Protein AF-A0A8T7HK46-F1 (afdb_monomer_lite)

Foldseek 3Di:
DVLVVVLVVLVVVLVVLVVVLVVLVPDDDDDPVSVVVSVVSNVVSVVSSVVSVVVNVVSVVVVPD

Radius of gyration: 15.43 Å; chains: 1; bounding box: 35×17×43 Å

Secondary structure (DSSP, 8-state):
-HHHHHHHHHHHHHHHHHHHHHHHHHS---SHHHHHHHHHHHHHHHHHHHHHHHHHHHHHHTT--

Sequence (65 aa):
MKKETEVREVIEKIDVLSEIYSDLGARSYSTKEQRDMAKLKMELIKKEMLLLTYMVNSKVDSFVP

pLDDT: mean 88.59, std 14.47, range [43.47, 98.38]

Structure (mmCIF, N/CA/C/O backbone):
data_AF-A0A8T7HK46-F1
#
_entry.id   AF-A0A8T7HK46-F1
#
loop_
_atom_site.group_PDB
_atom_site.id
_atom_site.type_symbol
_atom_site.label_atom_id
_atom_site.label_alt_id
_atom_site.label_comp_id
_atom_site.label_asym_id
_atom_site.label_entity_id
_atom_site.label_seq_id
_atom_site.pdbx_PDB_ins_code
_atom_site.Cartn_x
_atom_site.Cartn_y
_atom_site.Cartn_z
_atom_site.occupancy
_atom_site.B_iso_or_equiv
_atom_site.auth_seq_id
_a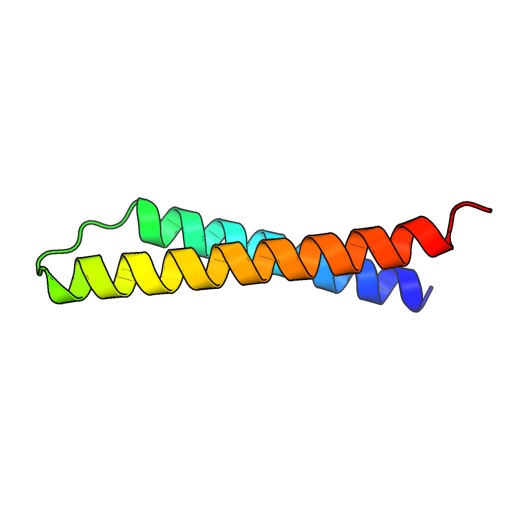tom_site.auth_comp_id
_atom_site.auth_asym_id
_atom_site.auth_atom_id
_atom_site.pdbx_PDB_model_num
ATOM 1 N N . MET A 1 1 ? 14.744 -9.898 -23.907 1.00 63.00 1 MET A N 1
ATOM 2 C CA . MET A 1 1 ? 14.116 -11.096 -23.310 1.00 63.00 1 MET A CA 1
ATOM 3 C C . MET A 1 1 ? 14.278 -11.177 -21.790 1.00 63.00 1 MET A C 1
ATOM 5 O O . MET A 1 1 ? 13.332 -10.810 -21.121 1.00 63.00 1 MET A O 1
ATOM 9 N N . LYS A 1 2 ? 15.427 -11.557 -21.192 1.00 69.19 2 LYS A N 1
ATOM 10 C CA . LYS A 1 2 ? 15.516 -11.736 -19.714 1.00 69.19 2 LYS A CA 1
ATOM 11 C C . LYS A 1 2 ? 15.212 -10.467 -18.885 1.00 69.19 2 LYS A C 1
ATOM 13 O O . LYS A 1 2 ? 14.474 -10.540 -17.913 1.00 69.19 2 LYS A O 1
ATOM 18 N N . LYS A 1 3 ? 15.730 -9.299 -19.294 1.00 68.75 3 LYS A N 1
ATOM 19 C CA . LYS A 1 3 ? 15.483 -8.015 -18.600 1.00 68.75 3 LYS A CA 1
ATOM 20 C C . LYS A 1 3 ? 14.021 -7.553 -18.677 1.00 68.75 3 LYS A C 1
ATOM 22 O O . LYS A 1 3 ? 13.518 -6.977 -17.723 1.00 68.75 3 LYS A O 1
ATOM 27 N N . GLU A 1 4 ? 13.347 -7.811 -19.797 1.00 72.25 4 GLU A N 1
ATOM 28 C CA . GLU A 1 4 ? 11.932 -7.453 -19.987 1.00 72.25 4 GLU A CA 1
ATOM 29 C C . GLU A 1 4 ? 11.028 -8.300 -19.089 1.00 72.25 4 GLU A C 1
ATOM 31 O O . GLU A 1 4 ? 10.087 -7.774 -18.501 1.00 72.25 4 GLU A O 1
ATOM 36 N N . THR A 1 5 ? 11.353 -9.588 -18.919 1.00 80.19 5 THR A N 1
ATOM 37 C CA . THR A 1 5 ? 10.666 -10.473 -17.969 1.00 80.19 5 THR A CA 1
ATOM 38 C C . THR A 1 5 ? 10.788 -9.950 -16.535 1.00 80.19 5 THR A C 1
ATOM 40 O O . THR A 1 5 ? 9.783 -9.839 -15.846 1.00 80.19 5 THR A O 1
ATOM 43 N N . GLU A 1 6 ? 11.984 -9.531 -16.110 1.00 82.44 6 GLU A N 1
ATOM 44 C CA . GLU A 1 6 ? 12.195 -8.985 -14.761 1.00 82.44 6 GLU A CA 1
ATOM 45 C C . GLU A 1 6 ? 11.441 -7.668 -14.511 1.00 82.44 6 GLU A C 1
ATOM 47 O O . GLU A 1 6 ? 10.955 -7.441 -13.407 1.00 82.44 6 GLU A O 1
ATOM 52 N N . VAL A 1 7 ? 11.355 -6.775 -15.506 1.00 87.00 7 VAL A N 1
ATOM 53 C CA . VAL A 1 7 ? 10.588 -5.521 -15.376 1.00 87.00 7 VAL A CA 1
ATOM 54 C C . VAL A 1 7 ? 9.095 -5.818 -15.258 1.00 87.00 7 VAL A C 1
ATOM 56 O O . VAL A 1 7 ? 8.417 -5.232 -14.417 1.00 87.00 7 VAL A O 1
ATOM 59 N N . ARG A 1 8 ? 8.593 -6.767 -16.053 1.00 88.56 8 ARG A N 1
ATOM 60 C CA . ARG A 1 8 ? 7.190 -7.182 -16.016 1.00 88.56 8 ARG A CA 1
ATOM 61 C C . ARG A 1 8 ? 6.796 -7.782 -14.666 1.00 88.56 8 ARG A C 1
ATOM 63 O O . ARG A 1 8 ? 5.778 -7.383 -14.115 1.00 88.56 8 ARG A O 1
ATOM 70 N N . GLU A 1 9 ? 7.628 -8.652 -14.097 1.00 91.19 9 GLU A N 1
ATOM 71 C CA . GLU A 1 9 ? 7.402 -9.216 -12.757 1.00 91.19 9 GLU A CA 1
ATOM 72 C C . GLU A 1 9 ? 7.339 -8.136 -11.664 1.00 91.19 9 GLU A C 1
ATOM 74 O O . GLU A 1 9 ? 6.619 -8.283 -10.677 1.00 91.19 9 GLU A O 1
ATOM 79 N N . VAL A 1 10 ? 8.096 -7.042 -11.810 1.00 91.12 10 VAL A N 1
ATOM 80 C CA . VAL A 1 10 ? 8.045 -5.919 -10.864 1.00 91.12 10 VAL A CA 1
ATOM 81 C C . VAL A 1 10 ? 6.756 -5.110 -11.026 1.00 91.12 10 VAL A C 1
ATOM 83 O O . VAL A 1 10 ? 6.159 -4.741 -10.018 1.00 91.12 10 VAL A O 1
ATOM 86 N N . ILE A 1 11 ? 6.299 -4.875 -12.259 1.00 92.31 11 ILE A N 1
ATOM 87 C CA . ILE A 1 11 ? 5.020 -4.195 -12.528 1.00 92.31 11 ILE A CA 1
ATOM 88 C C . ILE A 1 11 ? 3.852 -5.003 -11.948 1.00 92.31 11 ILE A C 1
ATOM 90 O O . ILE A 1 11 ? 3.049 -4.454 -11.202 1.00 92.31 11 ILE A O 1
ATOM 94 N N . GLU A 1 12 ? 3.819 -6.317 -12.182 1.00 95.56 12 GLU A N 1
ATOM 95 C CA . GLU A 1 12 ? 2.776 -7.199 -11.638 1.00 95.56 12 GLU A CA 1
ATOM 96 C C . GLU A 1 12 ? 2.748 -7.170 -10.096 1.00 95.56 12 GLU A C 1
ATOM 98 O O . GLU A 1 12 ? 1.681 -7.184 -9.483 1.00 95.56 12 GLU A O 1
ATOM 103 N N . LYS A 1 13 ? 3.911 -7.053 -9.438 1.00 95.81 13 LYS A N 1
ATOM 104 C CA . LYS A 1 13 ? 3.977 -6.861 -7.977 1.00 95.81 13 LYS A CA 1
ATOM 105 C C . LYS A 1 13 ? 3.425 -5.509 -7.526 1.00 95.81 13 LYS A C 1
ATOM 107 O O . LYS A 1 13 ? 2.788 -5.452 -6.476 1.00 95.81 13 LYS A O 1
ATOM 112 N N . ILE A 1 14 ? 3.679 -4.434 -8.275 1.00 96.12 14 ILE A N 1
ATOM 113 C CA . ILE A 1 14 ? 3.137 -3.101 -7.971 1.00 96.12 14 ILE A CA 1
ATOM 114 C C . ILE A 1 14 ? 1.605 -3.130 -8.042 1.00 96.12 14 ILE A C 1
ATOM 116 O O . ILE A 1 14 ? 0.959 -2.610 -7.132 1.00 96.12 14 ILE A O 1
ATOM 120 N N . ASP A 1 15 ? 1.034 -3.791 -9.050 1.00 97.06 15 ASP A N 1
ATOM 121 C CA . ASP A 1 15 ? -0.420 -3.916 -9.204 1.00 97.06 15 ASP A CA 1
ATOM 122 C C . ASP A 1 15 ? -1.053 -4.634 -8.001 1.00 97.06 15 ASP A C 1
ATOM 124 O O . ASP A 1 15 ? -1.963 -4.099 -7.364 1.00 97.06 15 ASP A O 1
ATOM 128 N N . VAL A 1 16 ? -0.498 -5.784 -7.597 1.00 97.88 16 VAL A N 1
ATOM 129 C CA . VAL A 1 16 ? -0.968 -6.530 -6.412 1.00 97.88 16 VAL A CA 1
ATOM 130 C C . VAL A 1 16 ? -0.871 -5.687 -5.134 1.00 97.88 16 VAL A C 1
ATOM 132 O O . VAL A 1 16 ? -1.781 -5.684 -4.305 1.00 97.88 16 VAL A O 1
ATOM 135 N N . LEU A 1 17 ? 0.225 -4.945 -4.947 1.00 98.06 17 LEU A N 1
ATOM 136 C CA . LEU A 1 17 ? 0.397 -4.075 -3.781 1.00 98.06 17 LEU A CA 1
ATOM 137 C C . LEU A 1 17 ? -0.613 -2.917 -3.763 1.00 98.06 17 LEU A C 1
ATOM 139 O O . LEU A 1 17 ? -1.105 -2.559 -2.689 1.00 98.06 17 LEU A O 1
ATOM 143 N N . SER A 1 18 ? -0.953 -2.365 -4.928 1.00 97.81 18 SER A N 1
ATOM 144 C CA . SER A 1 18 ? -1.961 -1.311 -5.080 1.00 97.81 18 SER A CA 1
ATOM 145 C C . SER A 1 18 ? -3.363 -1.792 -4.685 1.00 97.81 18 SER A C 1
ATOM 147 O O . SER A 1 18 ? -4.085 -1.094 -3.961 1.00 97.81 18 SER A O 1
ATOM 149 N N . GLU A 1 19 ? -3.729 -3.016 -5.076 1.00 98.12 19 GLU A N 1
ATOM 150 C CA . GLU A 1 19 ? -4.982 -3.656 -4.656 1.00 98.12 19 GLU A CA 1
ATOM 151 C C . GLU A 1 19 ? -5.032 -3.834 -3.134 1.00 98.12 19 GLU A C 1
ATOM 153 O O . GLU A 1 19 ? -5.976 -3.381 -2.486 1.00 98.12 19 GLU A O 1
ATOM 158 N N . ILE A 1 20 ? -3.974 -4.392 -2.530 1.00 97.88 20 ILE A N 1
ATOM 159 C CA . ILE A 1 20 ? -3.895 -4.588 -1.072 1.00 97.88 20 ILE A CA 1
ATOM 160 C C . ILE A 1 20 ? -3.977 -3.249 -0.326 1.00 97.88 20 ILE A C 1
ATOM 162 O O . ILE A 1 20 ? -4.642 -3.148 0.709 1.00 97.88 20 ILE A O 1
ATOM 166 N N . TYR A 1 21 ? -3.302 -2.210 -0.825 1.00 98.00 21 TYR A N 1
ATOM 167 C CA . TYR A 1 21 ? -3.359 -0.872 -0.238 1.00 98.00 21 TYR A CA 1
ATOM 168 C C . TYR A 1 21 ? -4.789 -0.314 -0.253 1.00 98.00 21 TYR A C 1
ATOM 170 O O . TYR A 1 21 ? -5.259 0.220 0.758 1.00 98.00 21 TYR A O 1
ATOM 178 N N . SER A 1 22 ? -5.483 -0.463 -1.382 1.00 97.75 22 SER A N 1
ATOM 179 C CA . SER A 1 22 ? -6.861 -0.001 -1.570 1.00 97.75 22 SER A CA 1
ATOM 180 C C . SER A 1 22 ? -7.825 -0.742 -0.641 1.00 97.75 22 SER A C 1
ATOM 182 O O . SER A 1 22 ? -8.612 -0.112 0.070 1.00 97.75 22 SER A O 1
ATOM 184 N N . ASP A 1 23 ? -7.680 -2.063 -0.543 1.00 97.56 23 ASP A N 1
ATOM 185 C CA . ASP A 1 23 ? -8.420 -2.920 0.381 1.00 97.56 23 ASP A CA 1
ATOM 186 C C . ASP A 1 23 ? -8.234 -2.502 1.841 1.00 97.56 23 ASP A C 1
ATOM 188 O O . ASP A 1 23 ? -9.197 -2.420 2.607 1.00 97.56 23 ASP A O 1
ATOM 192 N N . LEU A 1 24 ? -6.993 -2.232 2.256 1.00 96.50 24 LEU A N 1
ATOM 193 C CA . LEU A 1 24 ? -6.704 -1.785 3.617 1.00 96.50 24 LEU A CA 1
ATOM 194 C C . LEU A 1 24 ? -7.333 -0.421 3.915 1.00 96.50 24 LEU A C 1
ATOM 196 O O . LEU A 1 24 ? -7.772 -0.211 5.046 1.00 96.50 24 LEU A O 1
ATOM 200 N N . GLY A 1 25 ? -7.393 0.478 2.930 1.00 94.31 25 GLY A N 1
ATOM 201 C CA . GLY A 1 25 ? -8.018 1.794 3.061 1.00 94.31 25 GLY A CA 1
ATOM 202 C C . GLY A 1 25 ? -9.548 1.754 3.103 1.00 94.31 25 GLY A C 1
ATOM 203 O O . GLY A 1 25 ? -10.156 2.573 3.790 1.00 94.31 25 GLY A O 1
ATOM 204 N N . ALA A 1 26 ? -10.170 0.797 2.410 1.00 95.62 26 ALA A N 1
ATOM 205 C CA . ALA A 1 26 ? -11.625 0.640 2.357 1.00 95.62 26 ALA A CA 1
ATOM 206 C C . ALA A 1 26 ? -12.212 -0.103 3.574 1.00 95.62 26 ALA A C 1
ATOM 208 O O . ALA A 1 26 ? -13.407 0.000 3.857 1.00 95.62 26 ALA A O 1
ATOM 209 N N . ARG A 1 27 ? -11.390 -0.863 4.307 1.00 95.62 27 ARG A N 1
ATOM 210 C CA . ARG A 1 27 ? -11.831 -1.639 5.4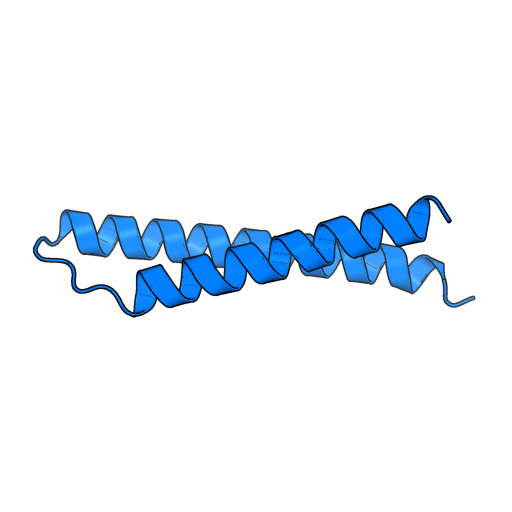74 1.00 95.62 27 ARG A CA 1
ATOM 211 C C . ARG A 1 27 ? -12.145 -0.753 6.680 1.00 95.62 27 ARG A C 1
ATOM 213 O O . ARG A 1 27 ? -11.382 0.131 7.060 1.00 95.62 27 ARG A O 1
ATOM 220 N N . SER A 1 28 ? -13.239 -1.076 7.364 1.00 95.38 28 SER A N 1
ATOM 2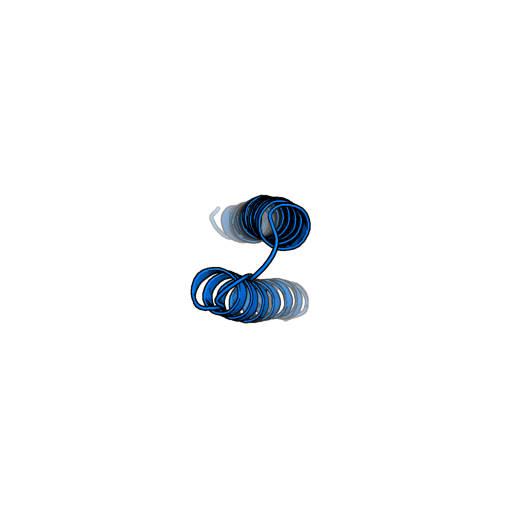21 C CA . SER A 1 28 ? -13.565 -0.523 8.679 1.00 95.38 28 SER A CA 1
ATOM 222 C C . SER A 1 28 ? -12.825 -1.277 9.789 1.00 95.38 28 SER A C 1
ATOM 224 O O . SER A 1 28 ? -12.939 -2.499 9.895 1.00 95.38 28 SER A O 1
ATOM 226 N N . TYR A 1 29 ? -12.122 -0.551 10.659 1.00 96.31 29 TYR A N 1
ATOM 227 C CA . TYR A 1 29 ? -11.375 -1.116 11.788 1.00 96.31 29 TYR A CA 1
ATOM 228 C C . TYR A 1 29 ? -12.000 -0.709 13.122 1.00 96.31 29 TYR A C 1
ATOM 230 O O . TYR A 1 29 ? -12.130 0.482 13.428 1.00 96.31 29 TYR A O 1
ATOM 238 N N . SER A 1 30 ? -12.350 -1.708 13.930 1.00 96.12 30 SER A N 1
ATOM 239 C CA . SER A 1 30 ? -13.108 -1.527 15.171 1.00 96.12 30 SER A CA 1
ATOM 240 C C . SER A 1 30 ? -12.266 -0.938 16.308 1.00 96.12 30 SER A C 1
ATOM 242 O O . SER A 1 30 ? -12.712 -0.017 16.994 1.00 96.12 30 SER A O 1
ATOM 244 N N . THR A 1 31 ? -11.015 -1.379 16.464 1.00 98.12 31 THR A N 1
ATOM 245 C CA .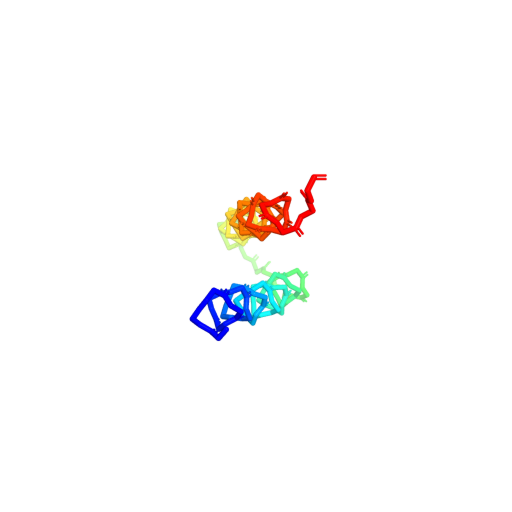 THR A 1 31 ? -10.143 -0.931 17.561 1.00 98.12 31 THR A CA 1
ATOM 246 C C . THR A 1 31 ? -9.094 0.079 17.103 1.00 98.12 31 THR A C 1
ATOM 248 O O . THR A 1 31 ? -8.811 0.230 15.910 1.00 98.12 31 THR A O 1
ATOM 251 N N . LYS A 1 32 ? -8.504 0.798 18.065 1.00 97.38 32 LYS A N 1
ATOM 252 C CA . LYS A 1 32 ? -7.396 1.721 17.797 1.00 97.38 32 LYS A CA 1
ATOM 253 C C . LYS A 1 32 ? -6.179 0.958 17.272 1.00 97.38 32 LYS A C 1
ATOM 255 O O . LYS A 1 32 ? -5.611 1.354 16.263 1.00 97.38 32 LYS A O 1
ATOM 260 N N . GLU A 1 33 ? -5.855 -0.171 17.890 1.00 98.00 33 GLU A N 1
ATOM 261 C CA . GLU A 1 33 ? -4.734 -1.037 17.525 1.00 98.00 33 GLU A CA 1
ATOM 262 C C . GLU A 1 33 ? -4.878 -1.554 16.089 1.00 98.00 33 GLU A C 1
ATOM 264 O O . GLU A 1 33 ? -3.909 -1.568 15.334 1.00 98.00 33 GLU A O 1
ATOM 269 N N . GLN A 1 34 ? -6.097 -1.919 15.673 1.00 97.56 34 GLN A N 1
ATOM 270 C CA . GLN A 1 34 ? -6.377 -2.323 14.295 1.00 97.56 34 GLN A CA 1
ATOM 271 C C . GLN A 1 34 ? -6.156 -1.174 13.303 1.00 97.56 34 GLN A C 1
ATOM 273 O O . GLN A 1 34 ? -5.552 -1.393 12.254 1.00 97.56 34 GLN A O 1
ATOM 278 N N . ARG A 1 35 ? -6.599 0.048 13.636 1.00 97.56 35 ARG A N 1
ATOM 279 C CA . ARG A 1 35 ? -6.368 1.243 12.803 1.00 97.56 35 ARG A CA 1
ATOM 280 C C . ARG A 1 35 ? -4.884 1.578 12.688 1.00 97.56 35 ARG A C 1
ATOM 282 O O . ARG A 1 35 ? -4.416 1.875 11.593 1.00 97.56 35 ARG A O 1
ATOM 289 N N . ASP A 1 36 ? -4.151 1.521 13.793 1.00 97.94 36 ASP A N 1
ATOM 290 C CA . ASP A 1 36 ? -2.721 1.834 13.819 1.00 97.94 36 ASP A CA 1
ATOM 291 C C . ASP A 1 36 ? -1.915 0.776 13.047 1.00 97.94 36 ASP A C 1
ATOM 293 O O . ASP A 1 36 ? -1.055 1.117 12.236 1.00 97.94 36 ASP A O 1
ATOM 297 N N . MET A 1 37 ? -2.270 -0.505 13.189 1.00 98.00 37 MET A N 1
ATOM 298 C CA . MET A 1 37 ? -1.692 -1.591 12.396 1.00 98.00 37 MET A CA 1
ATOM 299 C C . MET A 1 37 ? -2.001 -1.446 10.899 1.00 98.00 37 MET A C 1
ATOM 301 O O . MET A 1 37 ? -1.120 -1.654 10.066 1.00 98.00 37 MET A O 1
ATOM 305 N N . ALA A 1 38 ? -3.232 -1.075 10.536 1.00 97.44 38 ALA A N 1
ATOM 306 C CA . ALA A 1 38 ? -3.607 -0.832 9.145 1.00 97.44 38 ALA A CA 1
ATOM 307 C C . ALA A 1 38 ? -2.799 0.321 8.537 1.00 97.44 38 ALA A C 1
ATOM 309 O O . ALA A 1 38 ? -2.235 0.162 7.457 1.00 97.44 38 ALA A O 1
ATOM 310 N N . LYS A 1 39 ? -2.654 1.436 9.264 1.00 97.25 39 LYS A N 1
ATOM 311 C CA . LYS A 1 39 ? -1.811 2.568 8.851 1.00 97.25 39 LYS A CA 1
ATOM 312 C C . LYS A 1 39 ? -0.358 2.150 8.629 1.00 97.25 39 LYS A C 1
ATOM 314 O O . LYS A 1 39 ? 0.214 2.504 7.605 1.00 97.25 39 LYS A O 1
ATOM 319 N N . LEU A 1 40 ? 0.223 1.372 9.547 1.00 98.31 40 LEU A N 1
ATOM 320 C CA . LEU A 1 40 ? 1.594 0.869 9.405 1.00 98.31 40 LEU A CA 1
ATOM 321 C C . LEU A 1 40 ? 1.752 -0.019 8.165 1.00 98.31 40 LEU A C 1
ATOM 323 O O . LEU A 1 40 ? 2.699 0.161 7.404 1.00 98.31 40 LEU A O 1
ATOM 327 N N . LYS A 1 41 ? 0.810 -0.939 7.923 1.00 98.12 41 LYS A N 1
ATOM 328 C CA . LYS A 1 41 ? 0.813 -1.792 6.723 1.00 98.12 41 LYS A CA 1
ATOM 329 C C . LYS A 1 41 ? 0.708 -0.972 5.440 1.00 98.12 41 LYS A C 1
ATOM 331 O O . LYS A 1 41 ? 1.479 -1.194 4.514 1.00 98.12 41 LYS A O 1
ATOM 336 N N . MET A 1 42 ? -0.206 -0.007 5.400 1.00 98.06 42 MET A N 1
ATOM 337 C CA . MET A 1 42 ? -0.375 0.890 4.257 1.00 98.06 42 MET A CA 1
ATOM 338 C C . MET A 1 42 ? 0.892 1.709 3.981 1.00 98.06 42 MET A C 1
ATOM 340 O O . MET A 1 42 ? 1.270 1.881 2.825 1.00 98.06 42 MET A O 1
ATOM 344 N N . GLU A 1 43 ? 1.577 2.172 5.027 1.00 98.38 43 GLU A N 1
ATOM 345 C CA . GLU A 1 43 ? 2.818 2.934 4.882 1.00 98.38 43 GLU A CA 1
ATOM 346 C C . GLU A 1 43 ? 3.986 2.071 4.389 1.00 98.38 43 GLU A C 1
ATOM 348 O O . GLU A 1 43 ? 4.777 2.512 3.555 1.00 98.38 43 GLU A O 1
ATOM 353 N N . LEU A 1 44 ? 4.074 0.819 4.846 1.00 98.31 44 LEU A N 1
ATOM 354 C CA . LEU A 1 44 ? 5.039 -0.149 4.320 1.00 98.31 44 LEU A CA 1
ATOM 355 C C . LEU A 1 44 ? 4.787 -0.436 2.836 1.00 98.31 44 LEU A C 1
ATOM 357 O O . LEU A 1 44 ? 5.724 -0.387 2.045 1.00 98.31 44 LEU A O 1
ATOM 361 N N . ILE A 1 45 ? 3.527 -0.654 2.449 1.00 98.19 45 ILE A N 1
ATOM 362 C CA . ILE A 1 45 ? 3.151 -0.894 1.051 1.00 98.19 45 ILE A CA 1
ATOM 363 C C . ILE A 1 45 ? 3.504 0.311 0.170 1.00 98.19 45 ILE A C 1
ATOM 365 O O . ILE A 1 45 ? 4.081 0.133 -0.899 1.00 98.19 45 ILE A O 1
ATOM 369 N N . LYS A 1 46 ? 3.245 1.545 0.625 1.00 97.50 46 LYS A N 1
ATOM 370 C CA . LYS A 1 46 ? 3.663 2.763 -0.094 1.00 97.50 46 LYS A CA 1
ATOM 371 C C . LYS A 1 46 ? 5.165 2.812 -0.350 1.00 97.50 46 LYS A C 1
ATOM 373 O O . LYS A 1 46 ? 5.580 3.129 -1.462 1.00 97.50 46 LYS A O 1
ATOM 378 N N . LYS A 1 47 ? 5.974 2.519 0.670 1.00 97.81 47 LYS A N 1
ATOM 379 C CA . LYS A 1 47 ? 7.439 2.527 0.547 1.00 97.81 47 LYS A CA 1
ATOM 380 C C . LYS A 1 47 ? 7.933 1.433 -0.395 1.00 97.81 47 LYS A C 1
ATOM 382 O O . LYS A 1 47 ? 8.819 1.702 -1.201 1.00 97.81 47 LYS A O 1
ATOM 387 N N . GLU A 1 48 ? 7.334 0.248 -0.331 1.00 97.31 48 GLU A N 1
ATOM 388 C CA . GLU A 1 48 ? 7.647 -0.859 -1.237 1.00 97.31 48 GLU A CA 1
ATOM 389 C C . GLU A 1 48 ? 7.314 -0.497 -2.691 1.00 97.31 48 GLU A C 1
ATOM 391 O O . GLU A 1 48 ? 8.177 -0.586 -3.558 1.00 97.31 48 GLU A O 1
ATOM 396 N N . MET A 1 49 ? 6.106 0.010 -2.962 1.00 96.88 49 MET A N 1
ATOM 397 C CA . MET A 1 49 ? 5.720 0.451 -4.310 1.00 96.88 49 MET A CA 1
ATOM 398 C C . MET A 1 49 ? 6.656 1.544 -4.846 1.00 96.88 49 MET A C 1
ATOM 400 O O . MET A 1 49 ? 7.018 1.517 -6.023 1.00 96.88 49 MET A O 1
ATOM 404 N N . LEU A 1 50 ? 7.096 2.477 -3.994 1.00 95.44 50 LEU A N 1
ATOM 405 C CA . LEU A 1 50 ? 8.065 3.508 -4.370 1.00 95.44 50 LEU A CA 1
ATOM 406 C C . LEU A 1 50 ? 9.424 2.899 -4.758 1.00 95.44 50 LEU A C 1
ATOM 408 O O . LEU A 1 50 ? 9.963 3.232 -5.811 1.00 95.44 50 LEU A O 1
ATOM 412 N N . LEU A 1 51 ? 9.960 1.984 -3.943 1.00 95.00 51 LEU A N 1
ATOM 413 C CA . LEU A 1 51 ? 11.209 1.263 -4.223 1.00 95.00 51 LEU A CA 1
ATOM 414 C C . LEU A 1 51 ? 11.130 0.470 -5.532 1.00 95.00 51 LEU A C 1
ATOM 416 O O . LEU A 1 51 ? 12.023 0.581 -6.372 1.00 95.00 51 LEU A O 1
ATOM 420 N N . LEU A 1 52 ? 10.043 -0.274 -5.738 1.00 93.75 52 LEU A N 1
ATOM 421 C CA . LEU A 1 52 ? 9.812 -1.041 -6.962 1.00 93.75 52 LEU A CA 1
ATOM 422 C C . LEU A 1 52 ? 9.708 -0.126 -8.189 1.00 93.75 52 LEU A C 1
ATOM 424 O O . LEU A 1 52 ? 10.299 -0.425 -9.226 1.00 93.75 52 LEU A O 1
ATOM 428 N N . THR A 1 53 ? 9.049 1.028 -8.059 1.00 91.38 53 THR A N 1
ATOM 429 C CA . THR A 1 53 ? 8.974 2.035 -9.130 1.00 91.38 53 THR A CA 1
ATOM 430 C C . THR A 1 53 ? 10.363 2.575 -9.483 1.00 91.38 53 THR A C 1
ATOM 432 O O . THR A 1 53 ? 10.712 2.656 -10.660 1.00 91.38 53 THR A O 1
ATOM 435 N N . TYR A 1 54 ? 11.207 2.875 -8.488 1.00 89.69 54 TYR A N 1
ATOM 436 C CA . TYR A 1 54 ? 12.601 3.269 -8.732 1.00 89.69 54 TYR A CA 1
ATOM 437 C C . TYR A 1 54 ? 13.423 2.158 -9.402 1.00 89.69 54 TYR A C 1
ATOM 439 O O . TYR A 1 54 ? 14.239 2.441 -10.282 1.00 89.69 54 TYR A O 1
ATOM 447 N N . MET A 1 55 ? 13.212 0.892 -9.032 1.00 86.00 55 MET A N 1
ATOM 448 C CA . MET A 1 55 ? 13.879 -0.244 -9.677 1.00 86.00 55 MET A CA 1
ATOM 449 C C . MET A 1 55 ? 13.476 -0.390 -11.147 1.00 86.00 55 MET A C 1
ATOM 451 O O . MET A 1 55 ? 14.333 -0.675 -11.981 1.00 86.00 55 MET A O 1
ATOM 455 N N . VAL A 1 56 ? 12.200 -0.176 -11.479 1.00 86.75 56 VAL A N 1
ATOM 456 C CA . VAL A 1 56 ? 11.746 -0.146 -12.877 1.00 86.75 56 VAL A CA 1
ATOM 457 C C . VAL A 1 56 ? 12.406 1.013 -13.616 1.00 86.75 56 VAL A C 1
ATOM 459 O O . VAL A 1 56 ? 13.051 0.773 -14.632 1.00 86.75 56 VAL A O 1
ATOM 462 N N . ASN A 1 57 ? 12.336 2.236 -13.081 1.00 78.88 57 ASN A N 1
ATOM 463 C CA . ASN A 1 57 ? 12.899 3.423 -13.734 1.00 78.88 57 ASN A CA 1
ATOM 464 C C . ASN A 1 57 ? 14.407 3.298 -13.974 1.00 78.88 57 ASN A C 1
ATOM 466 O O . ASN A 1 57 ? 14.856 3.469 -15.097 1.00 78.88 57 ASN A O 1
ATOM 470 N N . SER A 1 58 ? 15.183 2.871 -12.976 1.00 77.62 58 SER A N 1
ATOM 471 C CA . SER A 1 58 ? 16.633 2.661 -13.137 1.00 77.62 58 SER A CA 1
ATOM 472 C C . SER A 1 58 ? 16.994 1.557 -14.138 1.00 77.62 58 SER A C 1
ATOM 474 O O . SER A 1 58 ? 18.042 1.619 -14.783 1.00 77.62 58 SER A O 1
ATOM 476 N N . LYS A 1 59 ? 16.136 0.541 -14.305 1.00 69.19 59 LYS A N 1
ATOM 477 C CA . LYS A 1 59 ? 16.305 -0.469 -15.356 1.00 69.19 59 LYS A CA 1
ATOM 478 C C . LYS A 1 59 ? 15.899 0.070 -16.728 1.00 69.19 59 LYS A C 1
ATOM 480 O O . LYS A 1 59 ? 16.556 -0.299 -17.695 1.00 69.19 59 LYS A O 1
ATOM 485 N N . VAL A 1 60 ? 14.887 0.933 -16.822 1.00 62.25 60 VAL A N 1
ATOM 486 C CA . VAL A 1 60 ? 14.428 1.575 -18.070 1.00 62.25 60 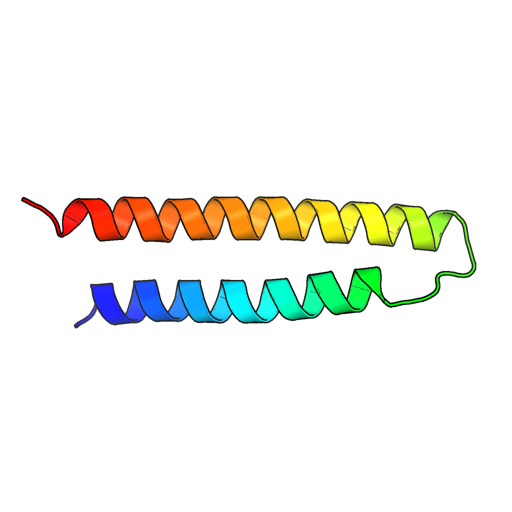VAL A CA 1
ATOM 487 C C . VAL A 1 60 ? 15.404 2.657 -18.545 1.00 62.25 60 VAL A C 1
ATOM 489 O O . VAL A 1 60 ? 15.693 2.715 -19.735 1.00 62.25 60 VAL A O 1
ATOM 492 N N . ASP A 1 61 ? 16.013 3.422 -17.638 1.00 54.88 61 ASP A N 1
ATOM 493 C CA . ASP A 1 61 ? 17.045 4.418 -17.962 1.00 54.88 61 ASP A CA 1
ATOM 494 C C . ASP A 1 61 ? 18.288 3.765 -18.591 1.00 54.88 6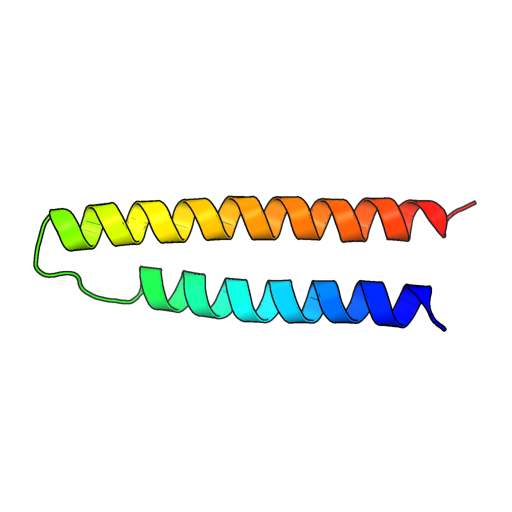1 ASP A C 1
ATOM 496 O O . ASP A 1 61 ? 18.973 4.375 -19.403 1.00 54.88 61 ASP A O 1
ATOM 500 N N . SER A 1 62 ? 18.545 2.480 -18.309 1.00 51.59 62 SER A N 1
ATOM 501 C CA . SER A 1 62 ? 19.608 1.707 -18.973 1.00 51.59 62 SER A CA 1
ATOM 502 C C . SER A 1 62 ? 19.283 1.261 -20.412 1.00 51.59 62 SER A C 1
ATOM 504 O O . SER A 1 62 ? 20.123 0.627 -21.054 1.00 51.59 62 SER A O 1
ATOM 506 N N . PHE A 1 63 ? 18.072 1.545 -20.911 1.00 48.41 63 PHE A N 1
ATOM 507 C CA . PHE A 1 63 ? 17.631 1.271 -22.287 1.00 48.41 63 PHE A CA 1
ATOM 508 C C . PHE A 1 63 ? 17.606 2.514 -23.189 1.00 48.41 63 PHE A C 1
ATOM 510 O O . PHE A 1 63 ? 17.437 2.359 -24.400 1.00 48.41 63 PHE A O 1
ATOM 517 N N . VAL A 1 64 ? 17.784 3.718 -22.639 1.00 43.47 64 VAL A N 1
ATOM 518 C CA . VAL A 1 64 ? 17.931 4.952 -23.424 1.00 43.47 64 VAL A CA 1
ATOM 519 C C . VAL A 1 64 ? 19.436 5.265 -23.531 1.00 43.47 64 VAL A C 1
ATOM 521 O O . VAL A 1 64 ? 20.067 5.407 -22.485 1.00 43.47 64 VAL A O 1
ATOM 524 N N . PRO A 1 65 ? 20.033 5.288 -24.744 1.00 52.28 65 PRO A N 1
ATOM 525 C CA . PRO A 1 65 ? 21.448 5.616 -24.942 1.00 52.28 65 PRO A CA 1
ATOM 526 C C . PRO A 1 65 ? 21.805 7.051 -24.542 1.00 52.28 65 PRO A C 1
ATOM 528 O O . PRO A 1 65 ? 20.946 7.945 -24.723 1.00 52.28 65 PRO A O 1
#